Protein AF-A0A832SSG3-F1 (afdb_monomer)

Radius of gyration: 14.16 Å; Cα contacts (8 Å, |Δi|>4): 165; chains: 1; bounding box: 36×32×32 Å

Sequence (139 aa):
MDRSAFYLSILLILRGELPPSKLGLDNDVDCDVTKINASEIRKDLDRVTRSLLSKALAQFYENYGFEAEERPDNLVTMVAFMAQLARIESEESLKGQLRFLNTHLLPTLKYAVEICPSLRQIYEILAEDAKTLKLILTS

Foldseek 3Di:
DQQLVVLVQVLCQLVVNHPCVVVPQDDHQPDNLQPQFQLVQLPVDDNVVSVCVQVVQCVLCVVVVHDFPDRSRRLSNLSNSLSSLSVDPDLVSLVSNLCSLVPHNLSSLVRVCVVGVSSVVVSVVSVVVSVVSVVVNVD

Solvent-accessible surface area (backbone atoms only — not comparable to full-atom values): 7747 Å² total; per-residue (Å²): 130,60,64,20,61,50,32,44,50,53,40,32,31,70,69,70,76,36,68,37,60,81,76,73,39,92,56,67,72,87,60,74,49,88,74,41,36,38,53,78,53,40,78,92,44,56,75,69,62,21,72,44,39,38,60,55,41,44,55,55,30,52,78,70,76,47,82,70,93,58,62,43,33,22,52,59,47,48,36,48,51,48,19,59,50,44,68,44,89,45,73,68,38,51,52,48,49,45,50,43,39,69,72,46,53,49,50,34,39,62,43,43,27,78,80,34,62,53,45,44,64,60,44,52,56,52,54,51,49,46,52,52,49,51,50,64,77,73,107

Structure (mmCIF, N/CA/C/O backbone):
data_AF-A0A832SSG3-F1
#
_entry.id   AF-A0A832SSG3-F1
#
loop_
_atom_site.group_PDB
_atom_site.id
_atom_site.type_symbol
_atom_site.label_atom_id
_atom_site.label_alt_id
_atom_site.label_comp_id
_atom_site.label_asym_id
_atom_site.label_entity_id
_atom_site.label_seq_id
_atom_site.pdbx_PDB_ins_code
_atom_site.Cartn_x
_atom_site.Cartn_y
_atom_site.Cartn_z
_atom_site.occupancy
_atom_site.B_iso_or_equiv
_atom_site.auth_seq_id
_atom_site.auth_comp_id
_atom_site.auth_asym_id
_atom_site.auth_atom_id
_atom_site.pdbx_PDB_model_num
ATOM 1 N N . MET A 1 1 ? -15.352 -10.316 5.678 1.00 65.50 1 MET A N 1
ATOM 2 C CA . MET A 1 1 ? -13.942 -10.473 6.087 1.00 65.50 1 MET A CA 1
ATOM 3 C C . MET A 1 1 ? -13.568 -9.206 6.830 1.00 65.50 1 MET A C 1
ATOM 5 O O . MET A 1 1 ? -13.978 -8.148 6.362 1.00 65.50 1 MET A O 1
ATOM 9 N N . ASP A 1 2 ? -12.906 -9.293 7.984 1.00 88.50 2 ASP A N 1
ATOM 10 C CA . ASP A 1 2 ? -12.382 -8.083 8.627 1.00 88.50 2 ASP A CA 1
ATOM 11 C C . ASP A 1 2 ? -11.258 -7.476 7.763 1.00 88.50 2 ASP A C 1
ATOM 13 O O . ASP A 1 2 ? -10.642 -8.173 6.947 1.00 88.50 2 ASP A O 1
ATOM 17 N N . ARG A 1 3 ? -11.015 -6.168 7.887 1.00 91.06 3 ARG A N 1
ATOM 18 C CA . ARG A 1 3 ? -10.085 -5.467 6.987 1.00 91.06 3 ARG A CA 1
ATOM 19 C C . ARG A 1 3 ? -8.630 -5.865 7.231 1.00 91.06 3 ARG A C 1
ATOM 21 O O . ARG A 1 3 ? -7.867 -5.938 6.273 1.00 91.06 3 ARG A O 1
ATOM 28 N N . SER A 1 4 ? -8.246 -6.200 8.461 1.00 94.38 4 SER A N 1
ATOM 29 C CA . SER A 1 4 ? -6.905 -6.718 8.745 1.00 94.38 4 SER A CA 1
ATOM 30 C C . SER A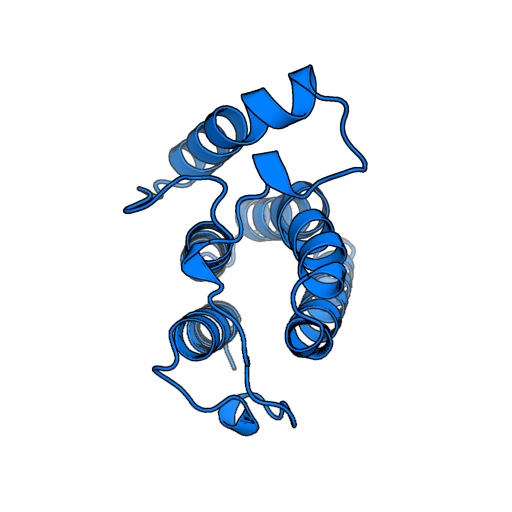 1 4 ? -6.669 -8.065 8.058 1.00 94.38 4 SER A C 1
ATOM 32 O O . SER A 1 4 ? -5.661 -8.221 7.368 1.00 94.38 4 SER A O 1
ATOM 34 N N . ALA A 1 5 ? -7.620 -9.000 8.141 1.00 95.19 5 ALA A N 1
ATOM 35 C CA . ALA A 1 5 ? -7.554 -10.287 7.450 1.00 95.19 5 ALA A CA 1
ATOM 36 C C . ALA A 1 5 ? -7.523 -10.138 5.922 1.00 95.19 5 ALA A C 1
ATOM 38 O O . ALA A 1 5 ? -6.850 -10.914 5.240 1.00 95.19 5 ALA A O 1
ATOM 39 N N . PHE A 1 6 ? -8.205 -9.127 5.381 1.00 96.06 6 PHE A N 1
ATOM 40 C CA . PHE A 1 6 ? -8.129 -8.786 3.963 1.00 96.06 6 PHE A CA 1
ATOM 41 C C . PHE A 1 6 ? -6.706 -8.384 3.546 1.00 96.06 6 PHE A C 1
ATOM 43 O O . PHE A 1 6 ? -6.136 -9.005 2.647 1.00 96.06 6 PHE A O 1
ATOM 50 N N . TYR A 1 7 ? -6.087 -7.424 4.239 1.00 97.31 7 TYR A N 1
ATOM 51 C CA . TYR A 1 7 ? -4.703 -7.019 3.959 1.00 97.31 7 TYR A CA 1
ATOM 52 C C . TYR A 1 7 ? -3.691 -8.140 4.221 1.00 97.31 7 TYR A C 1
ATOM 54 O O . TYR A 1 7 ? -2.743 -8.299 3.453 1.00 97.31 7 TYR A O 1
ATOM 62 N N . LEU A 1 8 ? -3.907 -8.955 5.257 1.00 96.88 8 LEU A N 1
ATOM 63 C CA . LEU A 1 8 ? -3.084 -10.132 5.527 1.00 96.88 8 LEU A CA 1
ATOM 64 C C . LEU A 1 8 ? -3.175 -11.149 4.383 1.00 96.88 8 LEU A C 1
ATOM 66 O O . LEU A 1 8 ? -2.161 -11.696 3.968 1.00 96.88 8 LEU A O 1
ATOM 70 N N . SER A 1 9 ? -4.363 -11.373 3.825 1.00 97.19 9 SER A N 1
ATOM 71 C CA . SER A 1 9 ? -4.527 -12.269 2.677 1.00 97.19 9 SER A CA 1
ATOM 72 C C . SER A 1 9 ? -3.761 -11.757 1.455 1.00 97.19 9 SER A C 1
ATOM 74 O O . SER A 1 9 ? -3.095 -12.543 0.786 1.00 97.19 9 SER A O 1
ATOM 76 N N . ILE A 1 10 ? -3.787 -10.442 1.197 1.00 97.12 10 ILE A N 1
ATOM 77 C CA . ILE A 1 10 ? -2.983 -9.827 0.128 1.00 97.12 10 ILE A CA 1
ATOM 78 C C . ILE A 1 10 ? -1.492 -10.037 0.397 1.00 97.12 10 ILE A C 1
ATOM 80 O O . ILE A 1 10 ? -0.766 -10.429 -0.512 1.00 97.12 10 ILE A O 1
ATOM 84 N N . LEU A 1 11 ? -1.032 -9.821 1.633 1.00 96.69 11 LEU A N 1
ATOM 85 C CA . LEU A 1 11 ? 0.362 -10.049 2.014 1.00 96.69 11 LEU A CA 1
ATOM 86 C C . LEU A 1 11 ? 0.802 -11.489 1.716 1.00 96.69 11 LEU A C 1
ATOM 88 O O . LEU A 1 11 ? 1.849 -11.696 1.106 1.00 96.69 11 LEU A O 1
ATOM 92 N N . LEU A 1 12 ? -0.003 -12.476 2.114 1.00 96.31 12 LEU A N 1
ATOM 93 C CA . LEU A 1 12 ? 0.296 -13.891 1.890 1.00 96.31 12 LEU A CA 1
ATOM 94 C C . LEU A 1 12 ? 0.287 -14.249 0.397 1.00 96.31 12 LEU A C 1
ATOM 96 O O . LEU A 1 12 ? 1.124 -15.031 -0.042 1.00 96.31 12 LEU A O 1
ATOM 100 N N . ILE A 1 13 ? -0.604 -13.646 -0.397 1.00 95.88 13 ILE A N 1
ATOM 101 C CA . ILE A 1 13 ? -0.608 -13.803 -1.861 1.00 95.88 13 ILE A CA 1
ATOM 102 C C . ILE A 1 13 ? 0.678 -13.244 -2.472 1.00 95.88 13 ILE A C 1
ATOM 104 O O . ILE A 1 13 ? 1.319 -13.919 -3.272 1.00 95.88 13 ILE A O 1
ATOM 108 N N . LEU A 1 14 ? 1.099 -12.044 -2.062 1.00 95.06 14 LEU A N 1
ATOM 109 C CA . LEU A 1 14 ? 2.343 -11.428 -2.532 1.00 95.06 14 LEU A CA 1
ATOM 110 C C . LEU A 1 14 ? 3.581 -12.265 -2.177 1.00 95.06 14 LEU A C 1
ATOM 112 O O . LEU A 1 14 ? 4.553 -12.268 -2.925 1.00 95.06 14 LEU A O 1
ATOM 116 N N . ARG A 1 15 ? 3.543 -12.999 -1.062 1.00 93.25 15 ARG A N 1
ATOM 117 C CA . ARG A 1 15 ? 4.613 -13.918 -0.646 1.00 93.25 15 ARG A CA 1
ATOM 118 C C . ARG A 1 15 ? 4.532 -15.305 -1.297 1.00 93.25 15 ARG A C 1
ATOM 120 O O . ARG A 1 15 ? 5.411 -16.128 -1.066 1.00 93.25 15 ARG A O 1
ATOM 127 N N . GLY A 1 16 ? 3.498 -15.580 -2.095 1.00 92.94 16 GLY A N 1
ATOM 128 C CA . GLY A 1 16 ? 3.257 -16.906 -2.675 1.00 92.94 16 GLY A CA 1
ATOM 129 C C . GLY A 1 16 ? 2.808 -17.961 -1.654 1.00 92.94 16 GLY A C 1
ATOM 130 O O . GLY A 1 16 ? 2.831 -19.154 -1.944 1.00 92.94 16 GLY A O 1
ATOM 131 N N . GLU A 1 17 ? 2.396 -17.537 -0.458 1.00 94.50 17 GLU A N 1
ATOM 132 C CA . GLU A 1 17 ? 1.950 -18.405 0.640 1.00 94.50 17 GLU A CA 1
ATOM 133 C C . GLU A 1 17 ? 0.445 -18.714 0.569 1.00 94.50 17 GLU A C 1
ATOM 135 O O . GLU A 1 17 ? -0.033 -19.676 1.174 1.00 94.50 17 GLU A O 1
ATOM 140 N N . LEU A 1 18 ? -0.318 -17.910 -0.178 1.00 94.44 18 LEU A N 1
ATOM 141 C CA . LEU A 1 18 ? -1.754 -18.083 -0.381 1.00 94.44 18 LEU A CA 1
ATOM 142 C C . LEU A 1 18 ? -2.098 -17.931 -1.871 1.00 94.44 18 LEU A C 1
ATOM 144 O O . LEU A 1 18 ? -1.628 -16.986 -2.501 1.00 94.44 18 LEU A O 1
ATOM 148 N N . PRO A 1 19 ? -2.937 -18.807 -2.458 1.00 93.75 19 PRO A N 1
ATOM 149 C CA . PRO A 1 19 ? -3.327 -18.646 -3.851 1.00 93.75 19 PRO A CA 1
ATOM 150 C C . PRO A 1 19 ? -4.272 -17.437 -4.021 1.00 93.75 19 PRO A C 1
ATOM 152 O O . PRO A 1 19 ? -5.197 -17.280 -3.212 1.00 93.75 19 PRO A O 1
ATOM 155 N N . PRO A 1 20 ? -4.114 -16.623 -5.085 1.00 93.00 20 PRO A N 1
ATOM 156 C CA . PRO A 1 20 ? -4.932 -15.429 -5.334 1.00 93.00 20 PRO A CA 1
ATOM 157 C C . PRO A 1 20 ? -6.443 -15.695 -5.377 1.00 93.00 20 PRO A C 1
ATOM 159 O O . PRO A 1 20 ? -7.242 -14.860 -4.945 1.00 93.00 20 PRO A O 1
ATOM 162 N N . SER A 1 21 ? -6.846 -16.898 -5.795 1.00 92.62 21 SER A N 1
ATOM 163 C CA . SER A 1 21 ? -8.246 -17.341 -5.823 1.00 92.62 21 SER A CA 1
ATOM 164 C C . SER A 1 21 ? -8.946 -17.284 -4.458 1.00 92.62 21 SER A C 1
ATOM 166 O O . SER A 1 21 ? -10.171 -17.192 -4.397 1.00 92.62 21 SER A O 1
ATOM 168 N N . LYS A 1 22 ? -8.200 -17.268 -3.342 1.00 91.38 22 LYS A N 1
ATOM 169 C CA . LYS A 1 22 ? -8.758 -17.078 -1.988 1.00 91.38 22 LYS A CA 1
ATOM 170 C C . LYS A 1 22 ? -9.306 -15.674 -1.749 1.00 91.38 22 LYS A C 1
ATOM 172 O O . LYS A 1 22 ? -10.166 -15.515 -0.886 1.00 91.38 22 LYS A O 1
ATOM 177 N N . LEU A 1 23 ? -8.850 -14.694 -2.523 1.00 89.75 23 LEU A N 1
ATOM 178 C CA . LEU A 1 23 ? -9.411 -13.345 -2.578 1.00 89.75 23 LEU A CA 1
ATOM 179 C C . LEU A 1 23 ? -10.284 -13.113 -3.820 1.00 89.75 23 LEU A C 1
ATOM 181 O O . LEU A 1 23 ? -10.675 -11.979 -4.079 1.00 89.75 23 LEU A O 1
ATOM 185 N N . GLY A 1 24 ? -10.608 -14.166 -4.579 1.00 90.19 24 GLY A N 1
ATOM 186 C CA . GLY A 1 24 ? -11.353 -14.036 -5.832 1.00 90.19 24 GLY A CA 1
ATOM 187 C C . GLY A 1 24 ? -10.556 -13.345 -6.940 1.00 90.19 24 GLY A C 1
ATOM 188 O O . GLY A 1 24 ? -11.156 -12.736 -7.817 1.00 90.19 24 GLY A O 1
ATOM 189 N N . LEU A 1 25 ? -9.222 -13.403 -6.876 1.00 91.06 25 LEU A N 1
ATOM 190 C CA . LEU A 1 25 ? -8.342 -12.925 -7.938 1.00 91.06 25 LEU A CA 1
ATOM 191 C C . LEU A 1 25 ? -8.109 -14.061 -8.943 1.00 91.06 25 LEU A C 1
ATOM 193 O O . LEU A 1 25 ? -7.935 -15.218 -8.549 1.00 91.06 25 LEU A O 1
ATOM 197 N N . ASP A 1 26 ? -8.098 -13.723 -10.228 1.00 87.94 26 ASP A N 1
ATOM 198 C CA . ASP A 1 26 ? -8.053 -14.698 -11.326 1.00 87.94 26 ASP A CA 1
ATOM 199 C C . ASP A 1 26 ? -6.626 -15.058 -11.745 1.00 87.94 26 ASP A C 1
ATOM 201 O O . ASP A 1 26 ? -6.412 -16.099 -12.362 1.00 87.94 26 ASP A O 1
ATOM 205 N N . ASN A 1 27 ? -5.656 -14.191 -11.442 1.00 86.25 27 ASN A N 1
ATOM 206 C CA . ASN A 1 27 ? -4.284 -14.322 -11.919 1.00 86.25 27 ASN A CA 1
ATOM 207 C C . ASN A 1 27 ? -3.296 -14.483 -10.764 1.00 86.25 27 ASN A C 1
ATOM 209 O O . ASN A 1 27 ? -3.385 -13.786 -9.750 1.00 86.25 27 ASN A O 1
ATOM 213 N N . ASP A 1 28 ? -2.315 -15.359 -10.970 1.00 89.81 28 ASP A N 1
ATOM 214 C CA . ASP A 1 28 ? -1.144 -15.472 -10.107 1.00 89.81 28 ASP A CA 1
ATOM 215 C C . ASP A 1 28 ? -0.239 -14.245 -10.231 1.00 89.81 28 ASP A C 1
ATOM 217 O O . ASP A 1 28 ? -0.151 -13.608 -11.283 1.00 89.81 28 ASP A O 1
ATOM 221 N N . VAL A 1 29 ? 0.452 -13.925 -9.134 1.00 89.94 29 VAL A N 1
ATOM 222 C CA . VAL A 1 29 ? 1.506 -12.909 -9.118 1.00 89.94 29 VAL A CA 1
ATOM 223 C C . VAL A 1 29 ? 2.773 -13.546 -9.686 1.00 89.94 29 VAL A C 1
ATOM 225 O O . VAL A 1 29 ? 3.463 -14.306 -9.014 1.00 89.94 29 VAL A O 1
ATOM 228 N N . ASP A 1 30 ? 3.065 -13.252 -10.947 1.00 89.00 30 ASP A N 1
ATOM 229 C CA . ASP A 1 30 ? 4.134 -13.864 -11.747 1.00 89.00 30 ASP A CA 1
ATOM 230 C C . ASP A 1 30 ? 5.476 -13.110 -11.679 1.00 89.00 30 ASP A C 1
ATOM 232 O O . ASP A 1 30 ? 6.319 -13.221 -12.571 1.00 89.00 30 ASP A O 1
ATOM 236 N N . CYS A 1 31 ? 5.700 -12.343 -10.611 1.00 91.38 31 CYS A N 1
ATOM 237 C CA . CYS A 1 31 ? 6.896 -11.529 -10.439 1.00 91.38 31 CYS A CA 1
ATOM 238 C C . CYS A 1 31 ? 7.447 -11.567 -9.015 1.00 91.38 31 CYS A C 1
ATOM 240 O O . CYS A 1 31 ? 6.746 -11.831 -8.040 1.00 91.38 31 CYS A O 1
ATOM 242 N N . ASP A 1 32 ? 8.729 -11.228 -8.896 1.00 91.12 32 ASP A N 1
ATOM 243 C CA . ASP A 1 32 ? 9.395 -11.083 -7.608 1.00 91.12 32 ASP A CA 1
ATOM 244 C C . ASP A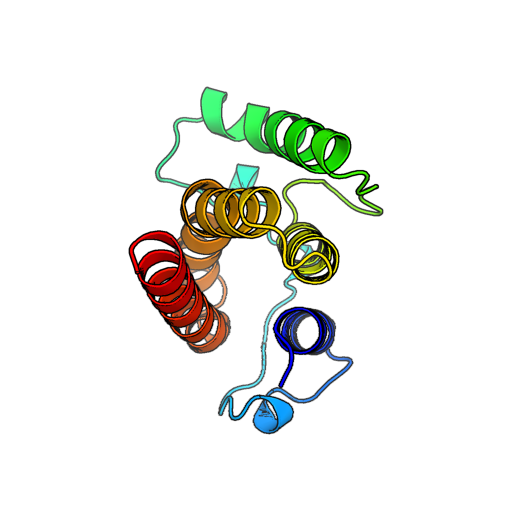 1 32 ? 9.066 -9.720 -6.977 1.00 91.12 32 ASP A C 1
ATOM 246 O O . ASP A 1 32 ? 9.786 -8.729 -7.143 1.00 91.12 32 ASP A O 1
ATOM 250 N N . VAL A 1 33 ? 7.946 -9.665 -6.256 1.00 92.44 33 VAL A N 1
ATOM 251 C CA . VAL A 1 33 ? 7.454 -8.444 -5.597 1.00 92.44 33 VAL A CA 1
ATOM 252 C C . VAL A 1 33 ? 8.365 -7.952 -4.472 1.00 92.44 33 VAL A C 1
ATOM 254 O O . VAL A 1 33 ? 8.309 -6.772 -4.127 1.00 92.44 33 VAL A O 1
ATOM 257 N N . THR A 1 34 ? 9.259 -8.804 -3.955 1.00 89.25 34 THR A N 1
ATOM 258 C CA . THR A 1 34 ? 10.259 -8.417 -2.942 1.00 89.25 34 THR A CA 1
ATOM 259 C C . THR A 1 34 ? 11.291 -7.432 -3.497 1.00 89.25 34 THR A C 1
ATOM 261 O O . THR A 1 34 ? 11.976 -6.747 -2.742 1.00 89.25 34 THR A O 1
ATOM 264 N N . LYS A 1 35 ? 11.373 -7.285 -4.825 1.00 92.44 35 LYS A N 1
ATOM 265 C CA . LYS A 1 35 ? 12.236 -6.303 -5.496 1.00 92.44 35 LYS A CA 1
ATOM 266 C C . LYS A 1 35 ? 11.536 -4.981 -5.812 1.00 92.44 35 LYS A C 1
ATOM 268 O O . LYS A 1 35 ? 12.154 -4.096 -6.399 1.00 92.44 35 LYS A O 1
ATOM 273 N N . ILE A 1 36 ? 10.265 -4.820 -5.446 1.00 96.31 36 ILE A N 1
ATOM 274 C CA . ILE A 1 36 ? 9.490 -3.618 -5.766 1.00 96.31 36 ILE A CA 1
ATOM 275 C C . ILE A 1 36 ? 9.626 -2.600 -4.633 1.00 96.31 36 ILE A C 1
ATOM 277 O O . ILE A 1 36 ? 8.928 -2.675 -3.622 1.00 96.31 36 ILE A O 1
ATOM 281 N N . ASN A 1 37 ? 10.501 -1.612 -4.833 1.00 97.50 37 ASN A N 1
ATOM 282 C CA . ASN A 1 37 ? 10.704 -0.502 -3.900 1.00 97.50 37 ASN A CA 1
ATOM 283 C C . ASN A 1 37 ? 10.127 0.803 -4.460 1.00 97.50 37 ASN A C 1
ATOM 285 O O . ASN A 1 37 ? 10.468 1.224 -5.570 1.00 97.50 37 ASN A O 1
ATOM 289 N N . ALA A 1 38 ? 9.301 1.500 -3.678 1.00 97.31 38 ALA A N 1
ATOM 290 C CA . ALA A 1 38 ? 8.647 2.735 -4.107 1.00 97.31 38 ALA A CA 1
ATOM 291 C C . ALA A 1 38 ? 9.649 3.823 -4.537 1.00 97.31 38 ALA A C 1
ATOM 293 O O . ALA A 1 38 ? 9.397 4.533 -5.513 1.00 97.31 38 ALA A O 1
ATOM 294 N N . SER A 1 39 ? 10.800 3.927 -3.860 1.00 97.31 39 SER A N 1
ATOM 295 C CA . SER A 1 39 ? 11.870 4.876 -4.216 1.00 97.31 39 SER A CA 1
ATOM 296 C C . SER A 1 39 ? 12.483 4.639 -5.597 1.00 97.31 39 SER A C 1
ATOM 298 O O . SER A 1 39 ? 13.040 5.561 -6.190 1.00 97.31 39 SER A O 1
ATOM 300 N N . GLU A 1 40 ? 12.352 3.437 -6.147 1.00 96.75 40 GLU A N 1
ATOM 301 C CA . GLU A 1 40 ? 12.906 3.079 -7.452 1.00 96.75 40 GLU A CA 1
ATOM 302 C C . GLU A 1 40 ? 11.862 3.284 -8.558 1.00 96.75 40 GLU A C 1
ATOM 304 O O . GLU A 1 40 ? 12.193 3.789 -9.635 1.00 96.75 40 GLU A O 1
ATOM 309 N N . ILE A 1 41 ? 10.586 2.997 -8.271 1.00 96.50 41 ILE A N 1
ATOM 310 C CA . ILE A 1 41 ? 9.546 2.878 -9.303 1.00 96.50 41 ILE A CA 1
ATOM 311 C C . ILE A 1 41 ? 8.581 4.069 -9.412 1.00 96.50 41 ILE A C 1
ATOM 313 O O . ILE A 1 41 ? 7.960 4.234 -10.461 1.00 96.50 41 ILE A O 1
ATOM 317 N N . ARG A 1 42 ? 8.438 4.921 -8.383 1.00 96.62 42 ARG A N 1
ATOM 318 C CA . ARG A 1 42 ? 7.444 6.017 -8.377 1.00 96.62 42 ARG A CA 1
ATOM 319 C C . ARG A 1 42 ? 7.826 7.216 -9.246 1.00 96.62 42 ARG A C 1
ATOM 321 O O . ARG A 1 42 ? 8.334 8.228 -8.768 1.00 96.62 42 ARG A O 1
ATOM 328 N N . LYS A 1 43 ? 7.565 7.113 -10.548 1.00 95.31 43 LYS A N 1
ATOM 329 C CA . LYS A 1 43 ? 7.946 8.130 -11.546 1.00 95.31 43 LYS A CA 1
ATOM 330 C C . LYS A 1 43 ? 7.179 9.455 -11.419 1.00 95.31 43 LYS A C 1
ATOM 332 O O . LYS A 1 43 ? 7.562 10.418 -12.073 1.00 95.31 43 LYS A O 1
ATOM 337 N N . ASP A 1 44 ? 6.126 9.522 -10.605 1.00 96.50 44 ASP A N 1
ATOM 338 C CA . ASP A 1 44 ? 5.412 10.767 -10.300 1.00 96.50 44 ASP A CA 1
ATOM 339 C C . ASP A 1 44 ? 6.174 11.704 -9.354 1.00 96.50 44 ASP A C 1
ATOM 341 O O . ASP A 1 44 ? 5.800 12.865 -9.206 1.00 96.50 44 ASP A O 1
ATOM 345 N N . LEU A 1 45 ? 7.240 11.214 -8.723 1.00 95.69 45 LEU A N 1
ATOM 346 C CA . LEU A 1 45 ? 8.081 11.979 -7.815 1.00 95.69 45 LEU A CA 1
ATOM 347 C C . LEU A 1 45 ? 9.454 12.236 -8.443 1.00 95.69 45 LEU A C 1
ATOM 349 O O . LEU A 1 45 ? 10.060 11.362 -9.080 1.00 95.69 45 LEU A O 1
ATOM 353 N N . ASP A 1 46 ? 9.990 13.435 -8.217 1.00 96.56 46 ASP A N 1
ATOM 354 C CA . ASP A 1 46 ? 11.360 13.749 -8.605 1.00 96.56 46 ASP A CA 1
ATOM 355 C C . ASP A 1 46 ? 12.369 12.871 -7.840 1.00 96.56 46 ASP A C 1
ATOM 357 O O . ASP A 1 46 ? 12.058 12.201 -6.850 1.00 96.56 46 ASP A O 1
ATOM 361 N N . ARG A 1 47 ? 13.615 12.850 -8.319 1.00 94.69 47 ARG A N 1
ATOM 362 C CA . ARG A 1 47 ? 14.665 11.978 -7.777 1.00 94.69 47 ARG A CA 1
ATOM 363 C C . ARG A 1 47 ? 14.954 12.232 -6.292 1.00 94.69 47 ARG A C 1
ATOM 365 O O . ARG A 1 47 ? 15.244 11.273 -5.580 1.00 94.69 47 ARG A O 1
ATOM 372 N N . VAL A 1 48 ? 14.911 13.486 -5.843 1.00 95.44 48 VAL A N 1
ATOM 373 C CA . VAL A 1 48 ? 15.201 13.845 -4.448 1.00 95.44 48 VAL A CA 1
ATOM 374 C C . VAL A 1 48 ? 14.045 13.407 -3.562 1.00 95.44 48 VAL A C 1
ATOM 376 O O . VAL A 1 48 ? 14.265 12.758 -2.546 1.00 95.44 48 VAL A O 1
ATOM 379 N N . THR A 1 49 ? 12.805 13.672 -3.970 1.00 94.62 49 THR A N 1
ATOM 380 C CA . THR A 1 49 ? 11.640 13.234 -3.190 1.00 94.62 49 THR A CA 1
ATOM 381 C C . THR A 1 49 ? 11.569 11.708 -3.095 1.00 94.62 49 THR A C 1
ATOM 383 O O . THR A 1 49 ? 11.309 11.165 -2.021 1.00 94.62 49 THR A O 1
ATOM 386 N N . ARG A 1 50 ? 11.888 10.988 -4.181 1.00 95.25 50 ARG A N 1
ATOM 387 C CA . ARG A 1 50 ? 11.957 9.519 -4.169 1.00 95.25 50 ARG A CA 1
ATOM 388 C C . ARG A 1 50 ? 12.989 8.959 -3.199 1.00 95.25 50 ARG A C 1
ATOM 390 O O . ARG A 1 50 ? 12.687 7.982 -2.517 1.00 95.25 50 ARG A O 1
ATOM 397 N N . SER A 1 51 ? 14.181 9.553 -3.111 1.00 94.25 51 SER A N 1
ATOM 398 C CA . SER A 1 51 ? 15.232 9.048 -2.216 1.00 94.25 51 SER A CA 1
ATOM 399 C C . SER A 1 51 ? 14.868 9.182 -0.733 1.00 94.25 51 SER A C 1
ATOM 401 O O . SER A 1 51 ? 15.421 8.469 0.101 1.00 94.25 51 SER A O 1
ATOM 403 N N . LEU A 1 52 ? 13.906 10.050 -0.404 1.00 95.94 52 LEU A N 1
ATOM 404 C CA . LEU A 1 52 ? 13.409 10.259 0.955 1.00 95.94 52 LEU A CA 1
ATOM 405 C C . LEU A 1 52 ? 12.221 9.356 1.325 1.00 95.94 52 LEU A C 1
ATOM 407 O O . LEU A 1 52 ? 11.877 9.288 2.505 1.00 95.94 52 LEU A O 1
ATOM 411 N N . LEU A 1 53 ? 11.613 8.638 0.370 1.00 96.06 53 LEU A N 1
ATOM 412 C CA . LEU A 1 53 ? 10.409 7.829 0.617 1.00 96.06 53 LEU A CA 1
ATOM 413 C C . LEU A 1 53 ? 10.608 6.775 1.705 1.00 96.06 53 LEU A C 1
ATOM 415 O O . LEU A 1 53 ? 9.752 6.638 2.572 1.00 96.06 53 LEU A O 1
ATOM 419 N N . SER A 1 54 ? 11.736 6.063 1.682 1.00 96.38 54 SER A N 1
ATOM 420 C CA . SER A 1 54 ? 12.026 5.019 2.671 1.00 96.38 54 SER A CA 1
ATOM 421 C C . SER A 1 54 ? 12.054 5.590 4.094 1.00 96.38 54 SER A C 1
ATOM 423 O O . SER A 1 54 ? 11.430 5.054 5.005 1.00 96.38 54 SER A O 1
ATOM 425 N N . LYS A 1 55 ? 12.668 6.768 4.271 1.00 96.31 55 LYS A N 1
ATOM 426 C CA . LYS A 1 55 ? 12.684 7.480 5.555 1.00 96.31 55 LYS A CA 1
ATOM 427 C C . LYS A 1 55 ? 11.291 7.972 5.962 1.00 96.31 55 LYS A C 1
ATOM 429 O O . LYS A 1 55 ? 10.916 7.830 7.120 1.00 96.31 55 LYS A O 1
ATOM 434 N N . ALA A 1 56 ? 10.532 8.546 5.029 1.00 95.75 56 ALA A N 1
ATOM 435 C CA . ALA A 1 56 ? 9.181 9.034 5.304 1.00 95.75 56 ALA A CA 1
ATOM 436 C C . ALA A 1 56 ? 8.227 7.895 5.706 1.00 95.75 56 ALA A C 1
ATOM 438 O O . ALA A 1 56 ? 7.409 8.067 6.606 1.00 95.75 56 ALA A O 1
ATOM 439 N N . LEU A 1 57 ? 8.357 6.724 5.075 1.00 98.06 57 LEU A N 1
ATOM 440 C CA . LEU A 1 57 ? 7.583 5.531 5.416 1.00 98.06 57 LEU A CA 1
ATOM 441 C C . LEU A 1 57 ? 7.972 4.968 6.780 1.00 98.06 57 LEU A C 1
ATOM 443 O O . LEU A 1 57 ? 7.079 4.686 7.568 1.00 98.06 57 LEU A O 1
ATOM 447 N N . ALA A 1 58 ? 9.267 4.895 7.103 1.00 97.56 58 ALA A N 1
ATOM 448 C CA . ALA A 1 58 ? 9.718 4.491 8.437 1.00 97.56 58 ALA A CA 1
ATOM 449 C C . ALA A 1 58 ? 9.118 5.382 9.538 1.00 97.56 58 ALA A C 1
ATOM 451 O O . ALA A 1 58 ? 8.544 4.879 10.497 1.00 97.56 58 ALA A O 1
ATOM 452 N N . GLN A 1 59 ? 9.141 6.705 9.348 1.00 96.56 59 GLN A N 1
ATOM 453 C CA . GLN A 1 59 ? 8.501 7.640 10.280 1.00 96.56 59 GLN A CA 1
ATOM 454 C C . GLN A 1 59 ? 6.985 7.436 10.366 1.00 96.56 59 GLN A C 1
ATOM 456 O O . GLN A 1 59 ? 6.396 7.569 11.436 1.00 96.56 59 GLN A O 1
ATOM 461 N N . PHE A 1 60 ? 6.327 7.119 9.246 1.00 96.88 60 PHE A N 1
ATOM 462 C CA . PHE A 1 60 ? 4.907 6.782 9.263 1.00 96.88 60 PHE A CA 1
ATOM 463 C C . PHE A 1 60 ? 4.664 5.536 10.120 1.00 96.88 60 PHE A C 1
ATOM 465 O O . PHE A 1 60 ? 3.761 5.551 10.946 1.00 96.88 60 PHE A O 1
ATOM 472 N N . TYR A 1 61 ? 5.473 4.491 9.956 1.00 97.81 61 TYR A N 1
ATOM 473 C CA . TYR A 1 61 ? 5.365 3.238 10.701 1.00 97.81 61 TYR A CA 1
ATOM 474 C C . TYR A 1 61 ? 5.559 3.422 12.207 1.00 97.81 61 TYR A C 1
ATOM 476 O O . TYR A 1 61 ? 4.737 2.936 12.986 1.00 97.81 61 TYR A O 1
ATOM 484 N N . GLU A 1 62 ? 6.571 4.192 12.608 1.00 96.25 62 GLU A N 1
ATOM 485 C CA . GLU A 1 62 ? 6.857 4.517 14.011 1.00 96.25 62 GLU A CA 1
ATOM 486 C C . GLU A 1 62 ? 5.644 5.145 14.714 1.00 96.25 62 GLU A C 1
ATOM 488 O O . GLU A 1 62 ? 5.300 4.747 15.827 1.00 96.25 62 GLU A O 1
ATOM 493 N N . ASN A 1 63 ? 4.923 6.050 14.039 1.00 94.75 63 ASN A N 1
ATOM 494 C CA . ASN A 1 63 ? 3.729 6.704 14.596 1.00 94.75 63 ASN A CA 1
ATOM 495 C C . ASN A 1 63 ? 2.585 5.731 14.930 1.00 94.75 63 ASN A C 1
ATOM 497 O O . ASN A 1 63 ? 1.685 6.085 15.688 1.00 94.75 63 ASN A O 1
ATOM 501 N N . TYR A 1 64 ? 2.602 4.526 14.360 1.00 94.56 64 TYR A N 1
ATOM 502 C CA . TYR A 1 64 ? 1.599 3.485 14.587 1.00 94.56 64 TYR A CA 1
ATOM 503 C C . TYR A 1 64 ? 2.202 2.217 15.215 1.00 94.56 64 TYR A C 1
ATOM 505 O O . TYR A 1 64 ? 1.561 1.163 15.205 1.00 94.56 64 TYR A O 1
ATOM 513 N N . GLY A 1 65 ? 3.426 2.304 15.755 1.00 95.06 65 GLY A N 1
ATOM 514 C CA . GLY A 1 65 ? 4.098 1.193 16.431 1.00 95.06 65 GLY A CA 1
ATOM 515 C C . GLY A 1 65 ? 4.369 -0.009 15.523 1.00 95.06 65 GLY A C 1
ATOM 516 O O . GLY A 1 65 ? 4.230 -1.149 15.962 1.00 95.06 65 GLY A O 1
ATOM 517 N N . PHE A 1 66 ? 4.673 0.225 14.244 1.00 96.56 66 PHE A N 1
ATOM 518 C CA . PHE A 1 66 ? 5.073 -0.825 13.307 1.00 96.56 66 PHE A CA 1
ATOM 519 C C . PHE A 1 66 ? 6.589 -0.819 13.110 1.00 96.56 66 PHE A C 1
ATOM 521 O O . PHE A 1 66 ? 7.176 0.220 12.812 1.00 96.56 66 PHE A O 1
ATOM 528 N N . GLU A 1 67 ? 7.206 -1.991 13.226 1.00 93.38 67 GLU A N 1
ATOM 529 C CA . GLU A 1 67 ? 8.623 -2.202 12.939 1.00 93.38 67 GLU A CA 1
ATOM 530 C C . GLU A 1 67 ? 8.757 -2.966 11.619 1.00 93.38 67 GLU A C 1
ATOM 532 O O . GLU A 1 67 ? 8.225 -4.063 11.459 1.00 93.38 67 GLU A O 1
ATOM 537 N N . ALA A 1 68 ? 9.442 -2.366 10.646 1.00 92.06 68 ALA A N 1
ATOM 538 C CA . ALA A 1 68 ? 9.663 -2.990 9.348 1.00 92.06 68 ALA A CA 1
ATOM 539 C C . ALA A 1 68 ? 10.830 -3.988 9.414 1.00 92.06 68 ALA A C 1
ATOM 541 O O . ALA A 1 68 ? 11.947 -3.609 9.761 1.00 92.06 68 ALA A O 1
ATOM 542 N N . GLU A 1 69 ? 10.582 -5.241 9.028 1.00 86.38 69 GLU A N 1
ATOM 543 C CA . GLU A 1 69 ? 11.630 -6.269 8.898 1.00 86.38 69 GLU A CA 1
ATOM 544 C C . GLU A 1 69 ? 12.518 -6.040 7.662 1.00 86.38 69 GLU A C 1
ATOM 546 O O . GLU A 1 69 ? 13.714 -6.330 7.673 1.00 86.38 69 GLU A O 1
ATOM 551 N N . GLU A 1 70 ? 11.935 -5.493 6.595 1.00 89.00 70 GLU A N 1
ATOM 552 C CA . GLU A 1 70 ? 12.612 -5.187 5.335 1.00 89.00 70 GLU A CA 1
ATOM 553 C C . GLU A 1 70 ? 12.693 -3.671 5.086 1.00 89.00 70 GLU A C 1
ATOM 555 O O . GLU A 1 70 ? 12.372 -2.843 5.942 1.00 89.00 70 GLU A O 1
ATOM 560 N N . ARG A 1 71 ? 13.109 -3.275 3.873 1.00 95.38 71 ARG A N 1
ATOM 561 C CA . ARG A 1 71 ? 13.110 -1.868 3.458 1.00 95.38 71 ARG A CA 1
ATOM 562 C C . ARG A 1 71 ? 11.717 -1.252 3.670 1.00 95.38 71 ARG A C 1
ATOM 564 O O . ARG A 1 71 ? 10.731 -1.815 3.187 1.00 95.38 71 ARG A O 1
ATOM 571 N N . PRO A 1 72 ? 11.618 -0.074 4.314 1.00 97.56 72 PRO A N 1
ATOM 572 C CA . PRO A 1 72 ? 10.331 0.558 4.582 1.00 97.56 72 PRO A CA 1
ATOM 573 C C . PRO A 1 72 ? 9.483 0.826 3.336 1.00 97.56 72 PRO A C 1
ATOM 575 O O . PRO A 1 72 ? 8.258 0.793 3.399 1.00 97.56 72 PRO A O 1
ATOM 578 N N . ASP A 1 73 ? 10.134 1.092 2.204 1.00 97.69 73 ASP A N 1
ATOM 579 C CA . ASP A 1 73 ? 9.501 1.385 0.920 1.00 97.69 73 ASP 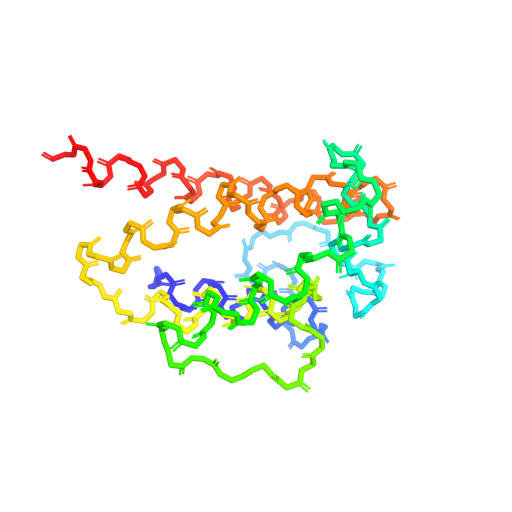A CA 1
ATOM 580 C C . ASP A 1 73 ? 9.262 0.166 0.025 1.00 97.69 73 ASP A C 1
ATOM 582 O O . ASP A 1 73 ? 8.852 0.335 -1.125 1.00 97.69 73 ASP A O 1
ATOM 586 N N . ASN A 1 74 ? 9.505 -1.040 0.533 1.00 97.81 74 ASN A N 1
ATOM 587 C CA . ASN A 1 74 ? 9.183 -2.277 -0.161 1.00 97.81 74 ASN A CA 1
ATOM 588 C C . ASN A 1 74 ? 7.666 -2.522 -0.190 1.00 97.81 74 ASN A C 1
ATOM 590 O O . ASN A 1 74 ? 6.985 -2.327 0.819 1.00 97.81 74 ASN A O 1
ATOM 594 N N . LEU A 1 75 ? 7.134 -2.994 -1.321 1.00 97.62 75 LEU A N 1
ATOM 595 C CA . LEU A 1 75 ? 5.703 -3.265 -1.477 1.00 97.62 75 LEU A CA 1
ATOM 596 C C . LEU A 1 75 ? 5.155 -4.236 -0.414 1.00 97.62 75 LEU A C 1
ATOM 598 O O . LEU A 1 75 ? 4.089 -3.980 0.145 1.00 97.62 75 LEU A O 1
ATOM 602 N N . VAL A 1 76 ? 5.882 -5.313 -0.103 1.00 97.12 76 VAL A N 1
ATOM 603 C CA . VAL A 1 76 ? 5.485 -6.314 0.902 1.00 97.12 76 VAL A CA 1
ATOM 604 C C . VAL A 1 76 ? 5.410 -5.670 2.286 1.00 97.12 76 VAL A C 1
ATOM 606 O O . VAL A 1 76 ? 4.398 -5.816 2.971 1.00 97.12 76 VAL A O 1
ATOM 609 N N . THR A 1 77 ? 6.419 -4.879 2.666 1.00 98.06 77 THR A N 1
ATOM 610 C CA . THR A 1 77 ? 6.429 -4.117 3.929 1.00 98.06 77 THR A CA 1
ATOM 611 C C . THR A 1 77 ? 5.243 -3.164 4.029 1.00 98.06 77 THR A C 1
ATOM 613 O O . THR A 1 77 ? 4.575 -3.106 5.060 1.00 98.06 77 THR A O 1
ATOM 616 N N . MET A 1 78 ? 4.942 -2.433 2.954 1.00 98.50 78 MET A N 1
ATOM 617 C CA . MET A 1 78 ? 3.827 -1.484 2.928 1.00 98.50 78 MET A CA 1
ATOM 618 C C . MET A 1 78 ? 2.469 -2.177 3.117 1.00 98.50 78 MET A C 1
ATOM 620 O O . MET A 1 78 ? 1.589 -1.639 3.791 1.00 98.50 78 MET A O 1
ATOM 624 N N . VAL A 1 79 ? 2.285 -3.372 2.545 1.00 98.00 79 VAL A N 1
ATOM 625 C CA . VAL A 1 79 ? 1.063 -4.172 2.735 1.00 98.00 79 VAL A CA 1
ATOM 626 C C . VAL A 1 79 ? 1.012 -4.779 4.140 1.00 98.00 79 VAL A C 1
ATOM 628 O O . VAL A 1 79 ? -0.048 -4.761 4.766 1.00 98.00 79 VAL A O 1
ATOM 631 N N . ALA A 1 80 ? 2.141 -5.247 4.677 1.00 97.69 80 ALA A N 1
ATOM 632 C CA . ALA A 1 80 ? 2.227 -5.741 6.052 1.00 97.69 80 ALA A CA 1
ATOM 633 C C . ALA A 1 80 ? 1.859 -4.654 7.074 1.00 97.69 80 ALA A C 1
ATOM 635 O O . ALA A 1 80 ? 1.069 -4.901 7.989 1.00 97.69 80 ALA A O 1
ATOM 636 N N . PHE A 1 81 ? 2.342 -3.427 6.863 1.00 98.00 81 PHE A N 1
ATOM 637 C CA . PHE A 1 81 ? 1.946 -2.275 7.664 1.00 98.00 81 PHE A CA 1
ATOM 638 C C . PHE A 1 81 ? 0.431 -2.045 7.624 1.00 98.00 81 PHE A C 1
ATOM 640 O O . PHE A 1 81 ? -0.199 -1.886 8.670 1.00 98.00 81 PHE A O 1
ATOM 647 N N . MET A 1 82 ? -0.174 -2.074 6.432 1.00 98.00 82 MET A N 1
ATOM 648 C CA . MET A 1 82 ? -1.625 -1.926 6.291 1.00 98.00 82 MET A CA 1
ATOM 649 C C . MET A 1 82 ? -2.403 -3.022 7.025 1.00 98.00 82 MET A C 1
ATOM 651 O O . MET A 1 82 ? -3.417 -2.718 7.654 1.00 98.00 82 MET A O 1
ATOM 655 N N . ALA A 1 83 ? -1.917 -4.266 7.012 1.00 97.00 83 ALA A N 1
ATOM 656 C CA . ALA A 1 83 ? -2.527 -5.360 7.763 1.00 97.00 83 ALA A CA 1
ATOM 657 C C . ALA A 1 83 ? -2.519 -5.101 9.276 1.00 97.00 83 ALA A C 1
ATOM 659 O O . ALA A 1 83 ? -3.542 -5.324 9.927 1.00 97.00 83 ALA A O 1
ATOM 660 N N . GLN A 1 84 ? -1.416 -4.580 9.830 1.00 96.25 84 GLN A N 1
ATOM 661 C CA . GLN A 1 84 ? -1.355 -4.175 11.238 1.00 96.25 84 GLN A CA 1
ATOM 662 C C . GLN A 1 84 ? -2.274 -2.985 11.521 1.00 96.25 84 GLN A C 1
ATOM 664 O O . GLN A 1 84 ? -3.065 -3.036 12.463 1.00 96.25 84 GLN A O 1
ATOM 669 N N . LEU A 1 85 ? -2.186 -1.925 10.716 1.00 96.38 85 LEU A N 1
ATOM 670 C CA 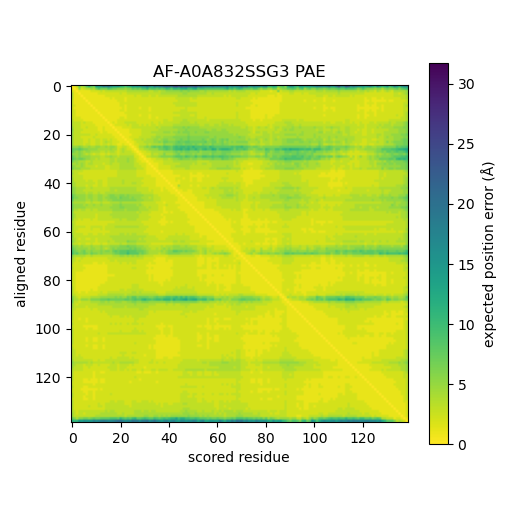. LEU A 1 85 ? -2.943 -0.696 10.934 1.00 96.38 85 LEU A CA 1
ATOM 671 C C . LEU A 1 85 ? -4.458 -0.956 10.900 1.00 96.38 85 LEU A C 1
ATOM 673 O O . LEU A 1 85 ? -5.203 -0.432 11.725 1.00 96.38 85 LEU A O 1
ATOM 677 N N . ALA A 1 86 ? -4.908 -1.837 10.004 1.00 96.00 86 ALA A N 1
ATOM 678 C CA . ALA A 1 86 ? -6.307 -2.233 9.883 1.00 96.00 86 ALA A CA 1
ATOM 679 C C . ALA A 1 86 ? -6.856 -3.038 11.077 1.00 96.00 86 ALA A C 1
ATOM 681 O O . ALA A 1 86 ? -8.067 -3.229 11.148 1.00 96.00 86 ALA A O 1
ATOM 682 N N . ARG A 1 87 ? -6.020 -3.479 12.032 1.00 94.19 87 ARG A N 1
ATOM 683 C CA . ARG A 1 87 ? -6.487 -4.118 13.284 1.00 94.19 87 ARG A CA 1
ATOM 684 C C . ARG A 1 87 ? -7.151 -3.132 14.240 1.00 94.19 87 ARG A C 1
ATOM 686 O O . ARG A 1 87 ? -7.877 -3.547 15.137 1.00 94.19 87 ARG A O 1
ATOM 693 N N . ILE A 1 88 ? -6.844 -1.846 14.095 1.00 90.00 88 ILE A N 1
ATOM 694 C CA . ILE A 1 88 ? -7.361 -0.786 14.954 1.00 90.00 88 ILE A CA 1
ATOM 695 C C . ILE A 1 88 ? -8.528 -0.129 14.218 1.00 90.00 88 ILE A C 1
ATOM 697 O O . ILE A 1 88 ? -8.327 0.499 13.181 1.00 90.00 88 ILE A O 1
ATOM 701 N N . GLU A 1 89 ? -9.739 -0.236 14.760 1.00 84.19 89 GLU A N 1
ATOM 702 C CA . GLU A 1 89 ? -10.967 0.311 14.153 1.00 84.19 89 GLU A CA 1
ATOM 703 C C . GLU A 1 89 ? -11.347 1.699 14.706 1.00 84.19 89 GLU A C 1
ATOM 705 O O . GLU A 1 89 ? -12.516 2.072 14.756 1.00 84.19 89 GLU A O 1
ATOM 710 N N . SER A 1 90 ? -10.362 2.489 15.141 1.00 92.44 90 SER A N 1
ATOM 711 C CA . SER A 1 90 ? -10.593 3.878 15.549 1.00 92.44 90 SER A CA 1
ATOM 712 C C . SER A 1 90 ? -10.687 4.809 14.338 1.00 92.44 90 SER A C 1
ATOM 714 O O . SER A 1 90 ? -10.072 4.565 13.299 1.00 92.44 90 SER A O 1
ATOM 716 N N . GLU A 1 91 ? -11.393 5.931 14.478 1.00 93.75 91 GLU A N 1
ATOM 717 C CA . GLU A 1 91 ? -11.475 6.955 13.426 1.00 93.75 91 GLU A CA 1
ATOM 718 C C . GLU A 1 91 ? -10.084 7.465 12.998 1.00 93.75 91 GLU A C 1
ATOM 720 O O . GLU A 1 91 ? -9.816 7.653 11.811 1.00 93.75 91 GLU A O 1
ATOM 725 N N . GLU A 1 92 ? -9.166 7.637 13.954 1.00 93.81 92 GLU A N 1
ATOM 726 C CA . GLU A 1 92 ? -7.776 8.021 13.684 1.00 93.81 92 GLU A CA 1
ATOM 727 C C . GLU A 1 92 ? -7.036 6.966 12.850 1.00 93.81 92 GLU A C 1
ATOM 729 O O . GLU A 1 92 ? -6.328 7.311 11.899 1.00 93.81 92 GLU A O 1
ATOM 734 N N . SER A 1 93 ? -7.243 5.683 13.153 1.00 94.38 93 SER A N 1
ATOM 735 C CA . SER A 1 93 ? -6.692 4.586 12.360 1.00 94.38 93 SER A CA 1
ATOM 736 C C . SER A 1 93 ? -7.274 4.579 10.948 1.00 94.38 93 SER A C 1
ATOM 738 O O . SER A 1 93 ? -6.517 4.534 9.982 1.00 94.38 93 SER A O 1
ATOM 740 N N . LEU A 1 94 ? -8.594 4.719 10.792 1.00 95.94 94 LEU A N 1
ATOM 741 C CA . LEU A 1 94 ? -9.246 4.780 9.477 1.00 95.94 94 LEU A CA 1
ATOM 742 C C . LEU A 1 94 ? -8.706 5.944 8.628 1.00 95.94 94 LEU A C 1
ATOM 744 O O . LEU A 1 94 ? -8.407 5.766 7.443 1.00 95.94 94 LEU A O 1
ATOM 748 N N . LYS A 1 95 ? -8.501 7.121 9.236 1.00 96.75 95 LYS A N 1
ATOM 749 C CA . LYS A 1 95 ? -7.839 8.270 8.592 1.00 96.75 95 LYS A CA 1
ATOM 750 C C . LYS A 1 95 ? -6.399 7.942 8.194 1.00 96.75 95 LYS A C 1
ATOM 752 O O . LYS A 1 95 ? -5.984 8.268 7.080 1.00 96.75 95 LYS A O 1
ATOM 757 N N . GLY A 1 96 ? -5.649 7.281 9.076 1.00 97.06 96 GLY A N 1
ATOM 758 C CA . GLY A 1 96 ? -4.291 6.805 8.814 1.00 97.06 96 GLY A CA 1
ATOM 759 C C . GLY A 1 96 ? -4.222 5.852 7.621 1.00 97.06 96 GLY A C 1
ATOM 760 O O . GLY A 1 96 ? -3.409 6.062 6.722 1.00 97.06 96 GLY A O 1
ATOM 761 N N . GLN A 1 97 ? -5.123 4.871 7.569 1.00 97.56 97 GLN A N 1
ATOM 762 C CA . GLN A 1 97 ? -5.246 3.890 6.489 1.00 97.56 97 GLN A CA 1
ATOM 763 C C . GLN A 1 97 ? -5.543 4.566 5.153 1.00 97.56 97 GLN A C 1
ATOM 765 O O . GLN A 1 97 ? -4.834 4.343 4.173 1.00 97.56 97 GLN A O 1
ATOM 770 N N . LEU A 1 98 ? -6.546 5.449 5.119 1.00 97.94 98 LEU A N 1
ATOM 771 C CA . LEU A 1 98 ? -6.908 6.173 3.902 1.00 97.94 98 LEU A CA 1
ATOM 772 C C . LEU A 1 98 ? -5.756 7.056 3.407 1.00 97.94 98 LEU A C 1
ATOM 774 O O . LEU A 1 98 ? -5.470 7.101 2.207 1.00 97.94 98 LEU A O 1
ATOM 778 N N . ARG A 1 99 ? -5.070 7.749 4.326 1.00 97.94 99 ARG A N 1
ATOM 779 C CA . ARG A 1 99 ? -3.891 8.560 4.003 1.00 97.94 99 ARG A CA 1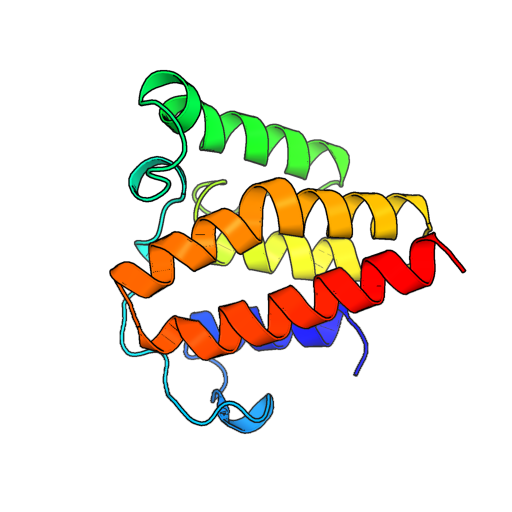
ATOM 780 C C . ARG A 1 99 ? -2.770 7.691 3.442 1.00 97.94 99 ARG A C 1
ATOM 782 O O . ARG A 1 99 ? -2.186 8.064 2.425 1.00 97.94 99 ARG A O 1
ATOM 789 N N . PHE A 1 100 ? -2.484 6.552 4.067 1.00 98.25 100 PHE A N 1
ATOM 790 C CA . PHE A 1 100 ? -1.420 5.652 3.633 1.00 98.25 100 PHE A CA 1
ATOM 791 C C . PHE A 1 100 ? -1.700 5.046 2.254 1.00 98.25 100 PHE A C 1
ATOM 793 O O . PHE A 1 100 ? -0.832 5.093 1.379 1.00 98.25 100 PHE A O 1
ATOM 800 N N . LEU A 1 101 ? -2.926 4.563 2.022 1.00 98.38 101 LEU A N 1
ATOM 801 C CA . LEU A 1 101 ? -3.362 4.047 0.724 1.00 98.38 101 LEU A CA 1
ATOM 802 C C . LEU A 1 101 ? -3.158 5.077 -0.383 1.00 98.38 101 LEU A C 1
ATOM 804 O O . LEU A 1 101 ? -2.467 4.803 -1.360 1.00 98.38 101 LEU A O 1
ATOM 808 N N . ASN A 1 102 ? -3.709 6.277 -0.210 1.00 98.31 102 ASN A N 1
ATOM 809 C CA . ASN A 1 102 ? -3.703 7.290 -1.262 1.00 98.31 102 ASN A CA 1
ATOM 810 C C . ASN A 1 102 ? -2.325 7.917 -1.495 1.00 98.31 102 ASN A C 1
ATOM 812 O O . ASN A 1 102 ? -2.005 8.290 -2.621 1.00 98.31 102 ASN A O 1
ATOM 816 N N . THR A 1 103 ? -1.513 8.051 -0.446 1.00 97.12 103 THR A N 1
ATOM 817 C CA . THR A 1 103 ? -0.228 8.766 -0.531 1.00 97.12 103 THR A CA 1
ATOM 818 C C . THR A 1 103 ? 0.919 7.838 -0.910 1.00 97.12 103 THR A C 1
ATOM 820 O O . THR A 1 103 ? 1.858 8.258 -1.595 1.00 97.12 103 THR A O 1
ATOM 823 N N . HIS A 1 104 ? 0.853 6.576 -0.478 1.00 97.75 104 HIS A N 1
ATOM 824 C CA . HIS A 1 104 ? 1.965 5.641 -0.575 1.00 97.75 104 HIS A CA 1
ATOM 825 C C . HIS A 1 104 ? 1.592 4.378 -1.351 1.00 97.75 104 HIS A C 1
ATOM 827 O O . HIS A 1 104 ? 2.140 4.171 -2.432 1.00 97.75 104 HIS A O 1
ATOM 833 N N . LEU A 1 105 ? 0.670 3.551 -0.848 1.00 98.31 105 LEU A N 1
ATOM 834 C CA . LEU A 1 105 ? 0.474 2.194 -1.376 1.00 98.31 105 LEU A CA 1
ATOM 835 C C . LEU A 1 105 ? -0.125 2.162 -2.788 1.00 98.31 105 LEU A C 1
ATOM 837 O O . LEU A 1 105 ? 0.431 1.499 -3.662 1.00 98.31 105 LEU A O 1
ATOM 841 N N . LEU A 1 106 ? -1.200 2.910 -3.053 1.00 98.56 106 LEU A N 1
ATOM 842 C CA . LEU A 1 106 ? -1.817 2.958 -4.383 1.00 98.56 106 LEU A CA 1
ATOM 843 C C . LEU A 1 106 ? -0.898 3.593 -5.436 1.00 98.56 106 LEU A C 1
ATOM 845 O O . LEU A 1 106 ? -0.785 3.020 -6.520 1.00 98.56 106 LEU A O 1
ATOM 849 N N . PRO A 1 107 ? -0.196 4.714 -5.165 1.00 98.12 107 PRO A N 1
ATOM 850 C CA . PRO A 1 107 ? 0.816 5.214 -6.088 1.00 98.12 107 PRO A CA 1
ATOM 851 C C . PRO A 1 107 ? 1.932 4.204 -6.372 1.00 98.12 107 PRO A C 1
ATOM 853 O O . PRO A 1 107 ? 2.298 4.028 -7.530 1.00 98.12 107 PRO A O 1
ATOM 856 N N . THR A 1 108 ? 2.449 3.505 -5.355 1.00 98.25 108 THR A N 1
ATOM 857 C CA . THR A 1 108 ? 3.460 2.454 -5.557 1.00 98.25 108 THR A CA 1
ATOM 858 C C . THR A 1 108 ? 2.915 1.335 -6.443 1.00 98.25 108 THR A C 1
ATOM 860 O O . THR A 1 108 ? 3.551 0.989 -7.435 1.00 98.25 108 THR A O 1
ATOM 863 N N . LEU A 1 109 ? 1.714 0.824 -6.155 1.00 98.06 109 LEU A N 1
ATOM 864 C CA . LEU A 1 109 ? 1.079 -0.231 -6.949 1.00 98.06 109 LEU A CA 1
ATOM 865 C C . LEU A 1 109 ? 0.808 0.193 -8.391 1.00 98.06 109 LEU A C 1
ATOM 867 O O . LEU A 1 109 ? 1.061 -0.584 -9.305 1.00 98.06 109 LEU A O 1
ATOM 871 N N . LYS A 1 110 ? 0.369 1.436 -8.618 1.00 98.06 110 LYS A N 1
ATOM 872 C CA . LYS A 1 110 ? 0.143 1.973 -9.966 1.00 98.06 110 LYS A CA 1
ATOM 873 C C . LYS A 1 110 ? 1.380 1.809 -10.856 1.00 98.06 110 LYS A C 1
ATOM 875 O O . LYS A 1 110 ? 1.250 1.366 -11.992 1.00 98.06 110 LYS A O 1
ATOM 880 N N . TYR A 1 111 ? 2.563 2.144 -10.341 1.00 97.81 111 TYR A N 1
ATOM 881 C CA . TYR A 1 111 ? 3.820 1.982 -11.080 1.00 97.81 111 TYR A CA 1
ATOM 882 C C . TYR A 1 111 ? 4.346 0.545 -11.052 1.00 97.81 111 TYR A C 1
ATOM 884 O O . TYR A 1 111 ? 4.990 0.115 -12.005 1.00 97.81 111 TYR A O 1
ATOM 892 N N . ALA A 1 112 ? 4.047 -0.218 -10.000 1.00 97.56 112 ALA A N 1
ATOM 893 C CA . ALA A 1 112 ? 4.398 -1.630 -9.922 1.00 97.56 112 ALA A CA 1
ATOM 894 C C . ALA A 1 112 ? 3.703 -2.437 -11.027 1.00 97.56 112 ALA A C 1
ATOM 896 O O . ALA A 1 112 ? 4.334 -3.302 -11.621 1.00 97.56 112 ALA A O 1
ATOM 897 N N . VAL A 1 113 ? 2.455 -2.099 -11.372 1.00 97.56 113 VAL A N 1
ATOM 898 C CA . VAL A 1 113 ? 1.694 -2.719 -12.473 1.00 97.56 113 VAL A CA 1
ATOM 899 C C . VAL A 1 113 ? 2.365 -2.530 -13.839 1.00 97.56 113 VAL A C 1
ATOM 901 O O . VAL A 1 113 ? 2.203 -3.373 -14.716 1.00 97.56 113 VAL A O 1
ATOM 904 N N . GLU A 1 114 ? 3.147 -1.464 -14.042 1.00 95.62 114 GLU A N 1
ATOM 905 C CA . GLU A 1 114 ? 3.919 -1.286 -15.285 1.00 95.62 114 GLU A CA 1
ATOM 906 C C . GLU A 1 114 ? 5.052 -2.317 -15.419 1.00 95.62 114 GLU A C 1
ATOM 908 O O . GLU A 1 114 ? 5.451 -2.650 -16.532 1.00 95.62 114 GLU A O 1
ATOM 913 N N . ILE A 1 115 ? 5.581 -2.798 -14.290 1.00 94.44 115 ILE A N 1
ATOM 914 C CA . ILE A 1 115 ? 6.699 -3.750 -14.215 1.00 94.44 115 ILE A CA 1
ATOM 915 C C . ILE A 1 115 ? 6.173 -5.184 -14.088 1.00 94.44 115 ILE A C 1
ATOM 917 O O . ILE A 1 115 ? 6.734 -6.109 -14.667 1.00 94.44 115 ILE A O 1
ATOM 921 N N . CYS A 1 116 ? 5.089 -5.351 -13.336 1.00 95.31 116 CYS A N 1
ATOM 922 C CA . CYS A 1 116 ? 4.440 -6.612 -13.029 1.00 95.31 116 CYS A CA 1
ATOM 923 C C . CYS A 1 116 ? 2.922 -6.477 -13.236 1.00 95.31 116 CYS A C 1
ATOM 925 O O . CYS A 1 116 ? 2.187 -6.140 -12.300 1.00 95.31 116 CYS A O 1
ATOM 927 N N . PRO A 1 117 ? 2.431 -6.702 -14.471 1.00 95.56 117 PRO A N 1
ATOM 928 C CA . PRO A 1 117 ? 1.023 -6.505 -14.817 1.00 95.56 117 PRO A CA 1
ATOM 929 C C . PRO A 1 117 ? 0.032 -7.333 -13.989 1.00 95.56 117 PRO A C 1
ATOM 931 O O . PRO A 1 117 ? -1.106 -6.892 -13.810 1.00 95.56 117 PRO A O 1
ATOM 934 N N . SER A 1 118 ? 0.451 -8.483 -13.450 1.00 94.94 118 SER A N 1
ATOM 935 C CA . SER A 1 118 ? -0.367 -9.335 -12.572 1.00 94.94 118 SER A CA 1
ATOM 936 C C . SER A 1 118 ? -0.796 -8.648 -11.269 1.00 94.94 118 SER A C 1
ATOM 938 O O . SER A 1 118 ? -1.836 -8.988 -10.710 1.00 94.94 118 SER A O 1
ATOM 940 N N . LEU A 1 119 ? -0.106 -7.585 -10.834 1.00 96.81 119 LEU A N 1
ATOM 941 C CA . LEU A 1 119 ? -0.509 -6.779 -9.672 1.00 96.81 119 LEU A CA 1
ATOM 942 C C . LEU A 1 119 ? -1.761 -5.921 -9.909 1.00 96.81 119 LEU A C 1
ATOM 944 O O . LEU A 1 119 ? -2.248 -5.275 -8.977 1.00 96.81 119 LEU A O 1
ATOM 948 N N . ARG A 1 120 ? -2.300 -5.882 -11.134 1.00 97.19 120 ARG A N 1
ATOM 949 C CA . ARG A 1 120 ? -3.434 -5.015 -11.485 1.00 97.19 120 ARG A CA 1
ATOM 950 C C . ARG A 1 120 ? -4.672 -5.283 -10.636 1.00 97.19 120 ARG A C 1
ATOM 9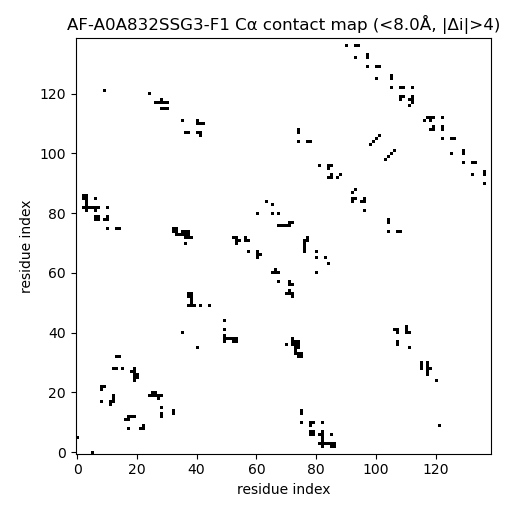52 O O . ARG A 1 120 ? -5.267 -4.330 -10.144 1.00 97.19 120 ARG A O 1
ATOM 959 N N . GLN A 1 121 ? -5.029 -6.546 -10.418 1.00 95.56 121 GLN A N 1
ATOM 960 C CA . GLN A 1 121 ? -6.221 -6.873 -9.629 1.00 95.56 121 GLN A CA 1
ATOM 961 C C . GLN A 1 121 ? -6.052 -6.460 -8.154 1.00 95.56 121 GLN A C 1
ATOM 963 O O . GLN A 1 121 ? -6.994 -5.967 -7.538 1.00 95.56 121 GLN A O 1
ATOM 968 N N . ILE A 1 122 ? -4.831 -6.566 -7.607 1.00 97.06 122 ILE A N 1
ATOM 969 C CA . ILE A 1 122 ? -4.500 -6.073 -6.257 1.00 97.06 122 ILE A CA 1
ATOM 970 C C . ILE A 1 122 ? -4.605 -4.542 -6.194 1.00 97.06 122 ILE A C 1
ATOM 972 O O . ILE A 1 122 ? -5.128 -3.992 -5.227 1.00 97.06 122 ILE A O 1
ATOM 976 N N . TYR A 1 123 ? -4.138 -3.833 -7.223 1.00 97.88 123 TYR A N 1
ATOM 977 C CA . TYR A 1 123 ? -4.313 -2.382 -7.308 1.00 97.88 123 TYR A CA 1
ATOM 978 C C . TYR A 1 123 ? -5.797 -1.986 -7.297 1.00 97.88 123 TYR A C 1
ATOM 980 O O . TYR A 1 123 ? -6.192 -1.104 -6.534 1.00 97.88 123 TYR A O 1
ATOM 988 N N . GLU A 1 124 ? -6.618 -2.649 -8.111 1.00 97.44 124 GLU A N 1
ATOM 989 C CA . GLU A 1 124 ? -8.045 -2.346 -8.252 1.00 97.44 124 GLU A CA 1
ATOM 990 C C . GLU A 1 124 ? -8.814 -2.592 -6.948 1.00 97.44 124 GLU A C 1
ATOM 992 O O . GLU A 1 124 ? -9.529 -1.702 -6.486 1.00 97.44 124 GLU A O 1
ATOM 997 N N . ILE A 1 125 ? -8.612 -3.741 -6.295 1.00 96.69 125 ILE A N 1
ATOM 998 C CA . ILE A 1 125 ? -9.323 -4.061 -5.048 1.00 96.69 125 ILE A CA 1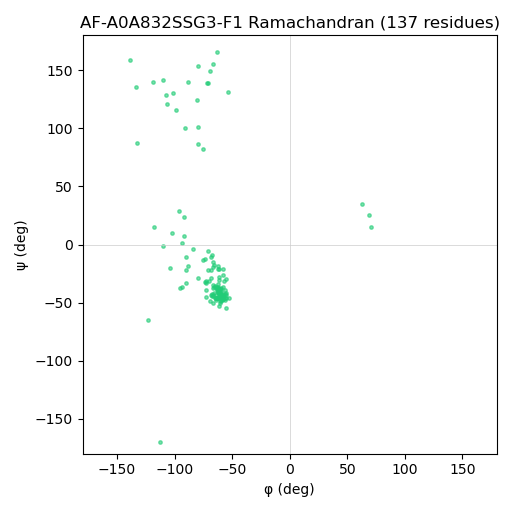
ATOM 999 C C . ILE A 1 125 ? -8.943 -3.114 -3.899 1.00 96.69 125 ILE A C 1
ATOM 1001 O O . ILE A 1 125 ? -9.802 -2.715 -3.112 1.00 96.69 125 ILE A O 1
ATOM 1005 N N . LEU A 1 126 ? -7.679 -2.682 -3.825 1.00 97.81 126 LEU A N 1
ATOM 1006 C CA . LEU A 1 126 ? -7.239 -1.697 -2.834 1.00 97.81 126 LEU A CA 1
ATOM 1007 C C . LEU A 1 126 ? -7.740 -0.283 -3.146 1.00 97.81 126 LEU A C 1
ATOM 1009 O O . LEU A 1 126 ? -8.000 0.496 -2.226 1.00 97.81 126 LEU A O 1
ATOM 1013 N N . ALA A 1 127 ? -7.898 0.062 -4.426 1.00 98.25 127 ALA A N 1
ATOM 1014 C CA . ALA A 1 127 ? -8.503 1.328 -4.823 1.00 98.25 127 ALA A CA 1
ATOM 1015 C C . ALA A 1 127 ? -9.988 1.383 -4.429 1.00 98.25 127 ALA A C 1
ATOM 1017 O O . ALA A 1 127 ? -10.461 2.430 -3.981 1.00 98.25 127 ALA A O 1
ATOM 1018 N N . GLU A 1 128 ? -10.712 0.265 -4.535 1.00 97.38 128 GLU A N 1
ATOM 1019 C CA . GLU A 1 128 ? -12.083 0.157 -4.027 1.00 97.38 128 GLU A CA 1
ATOM 1020 C C . GLU A 1 128 ? -12.140 0.230 -2.490 1.00 97.38 128 GLU A C 1
ATOM 1022 O O . GLU A 1 128 ? -12.960 0.980 -1.959 1.00 97.38 128 GLU A O 1
ATOM 1027 N N . ASP A 1 129 ? -11.235 -0.434 -1.753 1.00 96.62 129 ASP A N 1
ATOM 1028 C CA . ASP A 1 129 ? -11.176 -0.300 -0.281 1.00 96.62 129 ASP A CA 1
ATOM 1029 C C . ASP A 1 129 ? -10.926 1.156 0.150 1.00 96.62 129 ASP A C 1
ATOM 1031 O O . ASP A 1 129 ? -11.573 1.650 1.074 1.00 96.62 129 ASP A O 1
ATOM 1035 N N . ALA A 1 130 ? -10.070 1.896 -0.563 1.00 97.44 130 ALA A N 1
ATOM 1036 C CA . ALA A 1 130 ? -9.853 3.320 -0.302 1.00 97.44 130 ALA A CA 1
ATOM 1037 C 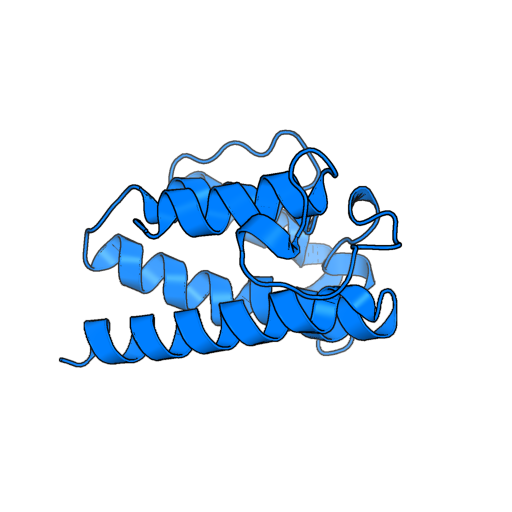C . ALA A 1 130 ? -11.130 4.164 -0.501 1.00 97.44 130 ALA A C 1
ATOM 1039 O O . ALA A 1 130 ? -11.372 5.111 0.257 1.00 97.44 130 ALA A O 1
ATOM 1040 N N . LYS A 1 131 ? -11.977 3.829 -1.486 1.00 97.56 131 LYS A N 1
ATOM 1041 C CA . LYS A 1 131 ? -13.285 4.486 -1.670 1.00 97.56 131 LYS A CA 1
ATOM 1042 C C . LYS A 1 131 ? -14.231 4.154 -0.519 1.00 97.56 131 LYS A C 1
ATOM 1044 O O . LYS A 1 131 ? -14.849 5.069 0.023 1.00 97.56 131 LYS A O 1
ATOM 1049 N N . THR A 1 132 ? -14.297 2.889 -0.108 1.00 95.38 132 THR A N 1
ATOM 1050 C CA . THR A 1 132 ? -15.106 2.447 1.039 1.00 95.38 132 THR A CA 1
ATOM 1051 C C . THR A 1 132 ? -14.688 3.154 2.327 1.00 95.38 132 THR A C 1
ATOM 1053 O O . THR A 1 132 ? -15.531 3.708 3.027 1.00 95.38 132 THR A O 1
ATOM 1056 N N . LEU A 1 133 ? -13.386 3.230 2.605 1.00 94.88 133 LEU A N 1
ATOM 1057 C CA . LEU A 1 133 ? -12.831 3.988 3.728 1.00 94.88 133 LEU A CA 1
ATOM 1058 C C . LEU A 1 133 ? -13.259 5.452 3.726 1.00 94.88 133 LEU A C 1
ATOM 1060 O O . LEU A 1 133 ? -13.645 5.998 4.759 1.00 94.88 133 LEU A O 1
ATOM 1064 N N . LYS A 1 134 ? -13.172 6.097 2.559 1.00 95.94 134 LYS A N 1
ATOM 1065 C CA . LYS A 1 134 ? -13.574 7.493 2.408 1.00 95.94 134 LYS A CA 1
ATOM 1066 C C . LYS A 1 134 ? -15.052 7.672 2.737 1.00 95.94 134 LYS A C 1
ATOM 1068 O O . LYS A 1 134 ? -15.373 8.613 3.449 1.00 95.94 134 LYS A O 1
ATOM 1073 N N . LEU A 1 135 ? -15.915 6.771 2.262 1.00 95.44 135 LEU A N 1
ATOM 1074 C CA . LEU A 1 135 ? -17.345 6.802 2.570 1.00 95.44 135 LEU A CA 1
ATOM 1075 C C . LEU A 1 135 ? -17.589 6.682 4.076 1.00 95.44 135 LEU A C 1
ATOM 1077 O O . LEU A 1 135 ? -18.288 7.530 4.623 1.00 95.44 135 LEU A O 1
ATOM 1081 N N . ILE A 1 136 ? -16.957 5.710 4.745 1.00 93.69 136 ILE A N 1
ATOM 1082 C CA . ILE A 1 136 ? -17.073 5.507 6.201 1.00 93.69 136 ILE A CA 1
ATOM 1083 C C . ILE A 1 136 ? -16.700 6.780 6.974 1.00 93.69 136 ILE A C 1
ATOM 1085 O O . ILE A 1 136 ? -17.404 7.159 7.897 1.00 93.69 136 ILE A O 1
ATOM 1089 N N . LEU A 1 137 ? -15.621 7.463 6.581 1.00 92.94 137 LEU A N 1
ATOM 1090 C CA . LEU A 1 137 ? -15.136 8.676 7.254 1.00 92.94 137 LEU A CA 1
ATOM 1091 C C . LEU A 1 137 ? -15.964 9.940 6.977 1.00 92.94 137 LEU A C 1
ATOM 1093 O O . LEU A 1 137 ? -15.750 10.958 7.632 1.00 92.94 137 LEU A O 1
ATOM 1097 N N . THR A 1 138 ? -16.842 9.912 5.974 1.00 90.56 138 THR A N 1
ATOM 1098 C CA . THR A 1 138 ? -17.723 11.038 5.611 1.00 90.56 138 THR A CA 1
ATOM 1099 C C . THR A 1 138 ? -19.195 10.785 5.928 1.00 90.56 138 THR A C 1
ATOM 1101 O O . THR A 1 138 ? -20.020 11.649 5.632 1.00 90.56 138 THR A O 1
ATOM 1104 N N . SER A 1 139 ? -19.512 9.600 6.455 1.00 77.69 139 SER A N 1
ATOM 1105 C CA . SER A 1 139 ? -20.852 9.205 6.904 1.00 77.69 139 SER A CA 1
ATOM 1106 C C . SER A 1 139 ? -21.099 9.702 8.322 1.00 77.69 139 SER A C 1
ATOM 1108 O O . SER A 1 139 ? -22.241 10.130 8.587 1.00 77.69 139 SER A O 1
#

pLDDT: mean 94.91, std 4.1, range [65.5, 98.56]

Nearest PDB structures (foldseek):
  2idg-assembly4_C  TM=8.086E-01  e=4.490E-06  Archaeoglobus fulgidus
  6vbi-assembly1_A  TM=5.579E-01  e=1.208E+00  Homo sapiens
  3bjc-assembly1_A  TM=5.344E-01  e=3.135E+00  Homo sapiens

InterPro domains:
  IPR020945 DMSO/Nitrate reductase chaperone [PF02613] (56-107)
  IPR036411 TorD-like superfamily [SSF89155] (2-133)

Mean predicted aligned error: 2.9 Å

Secondary structure (DSSP, 8-state):
--HHHHHHHHHHHHTTSS-GGGGT--S---S-GGG-BHHHH-TTS-HHHHHHHHHHHHHHHHTTT---SS-TTBHHHHHHHHHHHTT--SHHHHHHHHHHIIIIIHHHHHHHHHH-GGGHHHHHHHHHHHHHHHHHHH-

Organism: NCBI:txid13773

=== Feature glossary ===
Each block in this record encodes a different view of the same protein. In brief:

Predicted aligned error. PAE(i, j) answers: if I align the predicted and true structures on residue i, how far off (in Å) do I expect residue j to be? A block-diagonal PAE matrix with low values on the blocks and high values off-diagonal is the signature of a multi-domain protein with confidently predicted domains but uncertain inter-domain orientation.

Contact-map, Ramachandran, and PAE plots. Plot images: a contact map (which residues are close in 3D, as an N×N binary image), a Ramachandran scatter (backbone torsion angles, revealing secondary-structure composition at a glance), and — for AlphaFold structures — a PAE heatmap (pairwise prediction confidence).

Backbone torsions (φ/ψ). φ (phi) and ψ (psi) are the two rotatable backbone dihedrals per residue: φ is the C(i-1)–N–Cα–C torsion, ψ is the N–Cα–C–N(i+1) torsion, both in degrees on (−180°, 180°]. α-helical residues cluster near (−60°, −45°); β-strand residues near (−12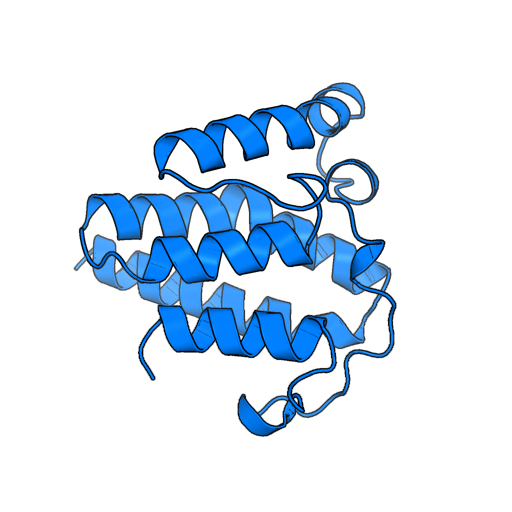0°, +130°). A Ramachandran plot is simply a scatter of (φ, ψ) for every residue.

Foldseek 3Di. A 3Di character summarizes, for each residue, the relative orientation of the Cα frame of its nearest spatial neighbor. Because it encodes fold topology rather than chemistry, 3Di alignments detect remote structural similarity that sequence alignment misses.

Radius of gyration, Cα contacts, bounding box. Three whole-structure scalars: the radius of gyration (RMS distance of Cα from centroid, in Å), the count of Cα–Cα contacts (pairs closer than 8 Å and separated by more than four residues in sequence — i.e. tertiary, not local, contacts), and the bounding-box dimensions. Together they distinguish compact globular folds from extended fibres or disordered chains.

Sequence. Sequence gives the chain of amino acids in standard one-letter code (A=alanine, C=cysteine, …, Y=tyrosine), read N→C. It is the only feature that is directly encoded by the gene; all structural features are derived from the folded form of this sequence.

mmCIF coordinates. Atomic coordinates in PDBx/mmCIF format — the same representation the Protein Data Bank distributes. Each line of the _atom_site loop places one backbone atom in Cartesian space (units: ångströms, origin: arbitrary).

Secondary structure (3-state, P-SEA). Three-state secondary structure (P-SEA) collapses the eight DSSP classes into helix (a), strand (b), and coil (c). P-SEA assigns these from Cα geometry alone — distances and angles — without requiring backbone oxygens, so it works on any Cα trace.

InterPro / GO / CATH / organism. Functional annotations link the protein to curated databases. InterPro entries identify conserved domains and families by matching the sequence against member-database signatures (Pfam, PROSITE, CDD, …). Gene Ontology (GO) terms describe molecular function, biological process, and cellular component in a controlled vocabulary. CATH places the structure in a hierarchical fold classification (Class/Architecture/Topology/Homologous-superfamily). The organism is the source species.

B-factor. B-factor (Debye–Waller factor) reflects atomic displacement in the crystal lattice. It is an experimental observable (units Å²), not a prediction; low values mean the atom is pinned down, high values mean it moves or is heterogeneous across the crystal.

Rendered structure images. Structure images are PyMOL renders from six orthogonal camera directions. Cartoon representation draws helices as coils and strands as arrows; sticks shows the backbone as bonds; surface shows the solvent-excluded envelope. Rainbow coloring maps sequence position to hue (blue→red, N→C); chain coloring assigns a distinct color per polypeptide.

Solvent-accessible surface area. Solvent-accessible surface area (SASA) is the area in Å² traced out by the centre of a 1.4 Å probe sphere (a water molecule) rolled over the protein's van der Waals surface (Shrake–Rupley / Lee–Richards construction). Buried residues have near-zero SASA; fully exposed residues can exceed 200 Å². The total SASA scales roughly with the number of surface residues.

Secondary structure (8-state, DSSP). The SS8 string is DSSP's per-residue secondary-structure call. α-helix (H) means an i→i+4 H-bond ladder; β-strand (E) means the residue participates in a β-sheet; 3₁₀ (G) and π (I) are tighter and wider helices; T/S are turns/bends; '-' is loop.

pLDDT. For AlphaFold models, the B-factor field carries pLDDT — the model's own estimate of local accuracy on a 0–100 scale. Regions with pLDDT<50 should be treated as essentially unmodeled; they often correspond to intrinsically disordered segments.

Nearest PDB structures. Nearest PDB neighbors are the top structural matches found by Foldseek when searching this structure against the entire Protein Data Bank. Each hit reports a TM-score (0 to 1; >0.5 almost always implies the same fold) and an E-value. These are *structural* homologs — they may share no detectable sequence similarity.